Protein AF-A0A3N5PI16-F1 (afdb_monomer_lite)

Radius of gyration: 26.86 Å; chains: 1; bounding box: 56×32×71 Å

Sequence (154 aa):
MDTKKCFKCGEVKPISEFYVHKQMKDGHLGKCKECTKKYVHDYREQNLDKVRAYDRERATLPHRVEARKKYAQTPEGKEICNNAKRKWTKKNPLKKLASQMVDNAIRDGRLQRQPCERCGSTVRVHGHHDDYYKPLEVRWLCPKCHRELHKSLD

Secondary structure (DSSP, 8-state):
--EEE-TTT--EEEGGGEEE-TTSTTSEEEEEHHHHHHHHHHHHHHTHHHHHHHHHHHHH-HHHHHHHHHHHHSHHHHHHHHHHHHHHHHH-HHHHHHHHHHHHHHHTTSS-PPPPTTT---TT-EEE-S-TTSTT--EEE-HHHHHHHHHHH-

Structure (mmCIF, N/CA/C/O backbone):
data_AF-A0A3N5PI16-F1
#
_entry.id   AF-A0A3N5PI16-F1
#
loop_
_atom_site.group_PDB
_atom_site.id
_atom_site.type_symbol
_atom_site.label_atom_id
_atom_site.label_alt_id
_atom_site.label_comp_id
_atom_site.label_asym_id
_atom_site.label_entity_id
_atom_site.label_seq_id
_atom_site.pdbx_PDB_ins_code
_atom_site.Cartn_x
_atom_site.Cartn_y
_atom_site.Cartn_z
_atom_site.occupancy
_atom_site.B_iso_or_equiv
_atom_site.auth_seq_id
_atom_site.auth_comp_id
_atom_site.auth_asym_id
_atom_site.auth_atom_id
_atom_site.pdbx_PDB_model_num
ATOM 1 N N . MET A 1 1 ? -17.139 -6.137 42.993 1.00 65.38 1 MET A N 1
ATOM 2 C CA . MET A 1 1 ? -16.814 -6.011 41.556 1.00 65.38 1 MET A CA 1
ATOM 3 C C . MET A 1 1 ? -18.044 -5.469 40.865 1.00 65.38 1 MET A C 1
ATOM 5 O O . MET A 1 1 ? -19.090 -6.097 40.975 1.00 65.38 1 MET A O 1
ATOM 9 N N . ASP A 1 2 ? -17.936 -4.320 40.205 1.00 90.25 2 ASP A N 1
ATOM 10 C CA . ASP A 1 2 ? -19.085 -3.718 39.529 1.00 90.25 2 ASP A CA 1
ATOM 11 C C . ASP A 1 2 ? -19.472 -4.560 38.314 1.00 90.25 2 ASP A C 1
ATOM 13 O O . ASP A 1 2 ? -18.633 -4.912 37.478 1.00 90.25 2 ASP A O 1
ATOM 17 N N . THR A 1 3 ? -20.751 -4.920 38.238 1.00 95.81 3 THR A N 1
ATOM 18 C CA . THR A 1 3 ? -21.318 -5.701 37.139 1.00 95.81 3 THR A CA 1
ATOM 19 C C . THR A 1 3 ? -22.418 -4.909 36.454 1.00 95.81 3 THR A C 1
ATOM 21 O O . THR A 1 3 ? -23.049 -4.033 37.043 1.00 95.81 3 THR A O 1
ATOM 24 N N . LYS A 1 4 ? -22.634 -5.200 35.174 1.00 95.44 4 LYS A N 1
ATOM 25 C CA . LYS A 1 4 ? -23.614 -4.522 34.336 1.00 95.44 4 LYS A CA 1
ATOM 26 C C . LYS A 1 4 ? -24.309 -5.539 33.442 1.00 95.44 4 LYS A C 1
ATOM 28 O O . LYS A 1 4 ? -23.675 -6.444 32.898 1.00 95.44 4 LYS A O 1
ATOM 33 N N . LYS A 1 5 ? -25.624 -5.387 33.276 1.00 97.69 5 LYS A N 1
ATOM 34 C CA . LYS A 1 5 ? -26.411 -6.190 32.335 1.00 97.69 5 LYS A CA 1
ATOM 35 C C . LYS A 1 5 ? -26.258 -5.631 30.923 1.00 97.69 5 LYS A C 1
ATOM 37 O O . LYS A 1 5 ? -26.536 -4.458 30.681 1.00 97.69 5 LYS A O 1
ATOM 42 N N . CYS A 1 6 ? -25.839 -6.472 29.984 1.00 98.19 6 CYS A N 1
ATOM 43 C CA . CYS A 1 6 ? -25.813 -6.124 28.570 1.00 98.19 6 CYS A CA 1
ATOM 44 C C . CYS A 1 6 ? -27.243 -6.039 28.027 1.00 98.19 6 CYS A C 1
ATOM 46 O O . CYS A 1 6 ? -27.960 -7.036 28.039 1.00 98.19 6 CYS A O 1
ATOM 48 N N . PHE A 1 7 ? -27.651 -4.896 27.466 1.00 97.06 7 PHE A N 1
ATOM 49 C CA . PHE A 1 7 ? -29.005 -4.771 26.898 1.00 97.06 7 PHE A CA 1
ATOM 50 C C . PHE A 1 7 ? -29.217 -5.598 25.617 1.00 97.06 7 PHE A C 1
ATOM 52 O O . PHE A 1 7 ? -30.352 -5.775 25.191 1.00 97.06 7 PHE A O 1
ATOM 59 N N . LYS A 1 8 ? -28.140 -6.078 24.973 1.00 97.44 8 LYS A N 1
ATOM 60 C CA . LYS A 1 8 ? -28.218 -6.807 23.696 1.00 97.44 8 LYS A CA 1
ATOM 61 C C . LYS A 1 8 ? -28.309 -8.325 23.868 1.00 97.44 8 LYS A C 1
ATOM 63 O O . LYS A 1 8 ? -29.129 -8.931 23.192 1.00 97.44 8 LYS A O 1
ATOM 68 N N . CYS A 1 9 ? -27.485 -8.927 24.731 1.00 97.56 9 CYS A N 1
ATOM 69 C CA . CYS A 1 9 ? -27.530 -10.372 25.014 1.00 97.56 9 CYS A CA 1
ATOM 70 C C . CYS A 1 9 ? -28.216 -10.722 26.341 1.00 97.56 9 CYS A C 1
ATOM 72 O O . CYS A 1 9 ? -28.455 -11.890 26.606 1.00 97.56 9 CYS A O 1
ATOM 74 N N . GLY A 1 10 ? -28.515 -9.737 27.192 1.00 97.62 10 GLY A N 1
ATOM 75 C CA . GLY A 1 10 ? -29.168 -9.952 28.485 1.00 97.62 10 GLY A CA 1
ATOM 76 C C . GLY A 1 10 ? -28.250 -10.450 29.607 1.00 97.62 10 GLY A C 1
ATOM 77 O O . GLY A 1 10 ? -28.662 -10.425 30.762 1.00 97.62 10 GLY A O 1
ATOM 78 N N . GLU A 1 11 ? -27.014 -10.850 29.311 1.00 98.00 11 GLU A N 1
ATOM 79 C CA . GLU A 1 11 ? -26.068 -11.365 30.308 1.00 98.00 11 GLU A CA 1
ATOM 80 C C . GLU A 1 11 ? -25.565 -10.263 31.255 1.00 98.00 11 GLU A C 1
ATOM 82 O O . GLU A 1 11 ? -25.279 -9.138 30.829 1.00 98.00 11 GLU A O 1
ATOM 87 N N . VAL A 1 12 ? -25.405 -10.604 32.537 1.00 97.94 12 VAL A N 1
ATOM 88 C CA . VAL A 1 12 ? -24.730 -9.765 33.539 1.00 97.94 12 VAL A CA 1
ATOM 89 C C . VAL A 1 12 ? -23.240 -10.085 33.505 1.00 97.94 12 VAL A C 1
ATOM 91 O O . VAL A 1 12 ? -22.850 -11.235 33.687 1.00 97.94 12 VAL A O 1
ATOM 94 N N . LYS A 1 13 ? -22.401 -9.080 33.242 1.00 97.00 13 LYS A N 1
ATOM 95 C CA . LYS A 1 13 ? -20.941 -9.238 33.137 1.00 97.00 13 LYS A CA 1
ATOM 96 C C . LYS A 1 13 ? -20.213 -8.202 33.991 1.00 97.00 13 LYS A C 1
ATOM 98 O O . LYS A 1 13 ? -20.799 -7.157 34.282 1.00 97.00 13 LYS A O 1
ATOM 103 N N . PRO A 1 14 ? -18.945 -8.440 34.364 1.00 97.12 14 PRO A N 1
ATOM 104 C CA . PRO A 1 14 ? -18.101 -7.407 34.959 1.00 97.12 14 PRO A CA 1
ATOM 105 C C . PRO A 1 14 ? -18.061 -6.147 34.088 1.00 97.12 14 PRO A C 1
ATOM 107 O O . PRO A 1 14 ? -18.091 -6.241 32.860 1.00 97.12 14 PRO A O 1
ATOM 110 N N . ILE A 1 15 ? -17.958 -4.964 34.697 1.00 95.88 15 ILE A N 1
ATOM 111 C CA . ILE A 1 15 ? -17.940 -3.688 33.961 1.00 95.88 15 ILE A CA 1
ATOM 112 C C . ILE A 1 15 ? -16.774 -3.593 32.957 1.00 95.88 15 ILE A C 1
ATOM 114 O O . ILE A 1 15 ? -16.905 -2.972 31.904 1.00 95.88 15 ILE A O 1
ATOM 118 N N . SER A 1 16 ? -15.674 -4.310 33.213 1.00 96.00 16 SER A N 1
ATOM 119 C CA . SER A 1 16 ? -14.533 -4.459 32.300 1.00 96.00 16 SER A CA 1
ATOM 120 C C . SER A 1 16 ? -14.889 -5.127 30.968 1.00 96.00 16 SER A C 1
ATOM 122 O O . SER A 1 16 ? -14.164 -4.953 29.988 1.00 96.00 16 SER A O 1
ATOM 124 N N . GLU A 1 17 ? -16.005 -5.857 30.891 1.00 97.88 17 GLU A N 1
ATOM 125 C CA . GLU A 1 17 ? -16.521 -6.471 29.661 1.00 97.88 17 GLU A CA 1
ATOM 126 C C . GLU A 1 17 ? -17.318 -5.498 28.786 1.00 97.88 17 GLU A C 1
ATOM 128 O O . GLU A 1 17 ? -17.903 -5.886 27.772 1.00 97.88 17 GLU A O 1
ATOM 133 N N . PHE A 1 18 ? -17.316 -4.213 29.134 1.00 98.06 18 PHE A N 1
ATOM 134 C CA . PHE A 1 18 ? -17.949 -3.137 28.387 1.00 98.06 18 PHE A CA 1
ATOM 135 C C . PHE A 1 18 ? -16.881 -2.128 27.954 1.00 98.06 18 PHE A C 1
ATOM 137 O O . PHE A 1 18 ? -15.886 -1.907 28.642 1.00 98.06 18 PHE A O 1
ATOM 144 N N . TYR A 1 19 ? -17.032 -1.538 26.767 1.00 97.62 19 TYR A N 1
ATOM 145 C CA . TYR A 1 19 ? -16.109 -0.489 26.327 1.00 97.62 19 TYR A CA 1
ATOM 146 C C . TYR A 1 19 ? -16.364 0.802 27.105 1.00 97.62 19 TYR A C 1
ATOM 148 O O . TYR A 1 19 ? -17.519 1.181 27.316 1.00 97.62 19 TYR A O 1
ATOM 156 N N . VAL A 1 20 ? -15.283 1.495 27.468 1.00 97.31 20 VAL A N 1
ATOM 157 C CA . VAL A 1 20 ? -15.344 2.827 28.076 1.00 97.31 20 VAL A CA 1
ATOM 158 C C . VAL A 1 20 ? -15.987 3.802 27.091 1.00 97.31 20 VAL A C 1
ATOM 160 O O . VAL A 1 20 ? -15.591 3.885 25.927 1.00 97.31 20 VAL A O 1
ATOM 163 N N . HIS A 1 21 ? -16.978 4.552 27.561 1.00 96.38 21 HIS A N 1
ATOM 164 C CA . HIS A 1 21 ? -17.690 5.561 26.795 1.00 96.38 21 HIS A CA 1
ATOM 165 C C . HIS A 1 21 ? -18.055 6.743 27.696 1.00 96.38 21 HIS A C 1
ATOM 167 O O . HIS A 1 21 ? -19.032 6.698 28.441 1.00 96.38 21 HIS A O 1
ATOM 173 N N . LYS A 1 22 ? -17.272 7.824 27.599 1.00 96.12 22 LYS A N 1
ATOM 174 C CA . LYS A 1 22 ? -17.314 8.973 28.524 1.00 96.12 22 LYS A CA 1
ATOM 175 C C . LYS A 1 22 ? -18.668 9.687 28.607 1.00 96.12 22 LYS A C 1
ATOM 177 O O . LYS A 1 22 ? -18.927 10.362 29.589 1.00 96.12 22 LYS A O 1
ATOM 182 N N . GLN A 1 23 ? -19.513 9.557 27.586 1.00 95.94 23 GLN A N 1
ATOM 183 C CA . GLN A 1 23 ? -20.845 10.174 27.569 1.00 95.94 23 GLN A CA 1
ATOM 184 C C . GLN A 1 23 ? -21.905 9.357 28.331 1.00 95.94 23 GLN A C 1
ATOM 186 O O . GLN A 1 23 ? -23.020 9.832 28.515 1.00 95.94 23 GLN A O 1
ATOM 191 N N . MET A 1 24 ? -21.598 8.120 28.738 1.00 93.62 24 MET A N 1
ATOM 192 C CA . MET A 1 24 ? -22.529 7.286 29.504 1.00 93.62 24 MET A CA 1
ATOM 193 C C . MET A 1 24 ? -22.462 7.652 30.986 1.00 93.62 24 MET A C 1
ATOM 195 O O . MET A 1 24 ? -21.386 7.957 31.495 1.00 93.62 24 MET A O 1
ATOM 199 N N . LYS A 1 25 ? -23.595 7.553 31.693 1.00 92.06 25 LYS A N 1
ATOM 200 C CA . LYS A 1 25 ? -23.702 7.891 33.126 1.00 92.06 25 LYS A CA 1
ATOM 201 C C . LYS A 1 25 ? -22.690 7.140 34.002 1.00 92.06 25 LYS A C 1
ATOM 203 O O . LYS A 1 25 ? -22.180 7.705 34.958 1.00 92.06 25 LYS A O 1
ATOM 208 N N . ASP A 1 26 ? -22.398 5.887 33.668 1.00 91.38 26 ASP A N 1
ATOM 209 C CA . ASP A 1 26 ? -21.426 5.033 34.363 1.00 91.38 26 ASP A CA 1
ATOM 210 C C . ASP A 1 26 ? -20.102 4.871 33.594 1.00 91.38 26 ASP A C 1
ATOM 212 O O . ASP A 1 26 ? -19.302 3.977 33.871 1.00 91.38 26 ASP A O 1
ATOM 216 N N . GLY A 1 27 ? -19.874 5.713 32.582 1.00 95.56 27 GLY A N 1
ATOM 217 C CA . GLY A 1 27 ? -18.654 5.715 31.783 1.00 95.56 27 GLY A CA 1
ATOM 218 C C . GLY A 1 27 ? -18.464 4.494 30.880 1.00 95.56 27 GLY A C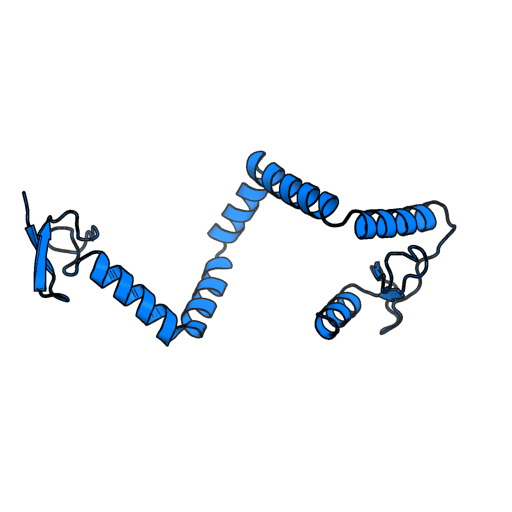 1
ATOM 219 O O . GLY A 1 27 ? -17.391 4.368 30.293 1.00 95.56 27 GLY A O 1
ATOM 220 N N . HIS A 1 28 ? -19.459 3.609 30.735 1.00 97.12 28 HIS A N 1
ATOM 221 C CA . HIS A 1 28 ? -19.348 2.376 29.948 1.00 97.12 28 HIS A CA 1
ATOM 222 C C . HIS A 1 28 ? -20.562 2.151 29.038 1.00 97.12 28 HIS A C 1
ATOM 224 O O . HIS A 1 28 ? -21.700 2.492 29.365 1.00 97.12 28 HIS A O 1
ATOM 230 N N . LEU A 1 29 ? -20.338 1.543 27.868 1.00 96.81 29 LEU A N 1
ATOM 231 C CA . LEU A 1 29 ? -21.422 1.191 26.947 1.00 96.81 29 LEU A CA 1
ATOM 232 C C . LEU A 1 29 ? -22.461 0.273 27.606 1.00 96.81 29 LEU A C 1
ATOM 234 O O . LEU A 1 29 ? -22.147 -0.567 28.439 1.00 96.81 29 LEU A O 1
ATOM 238 N N . GLY A 1 30 ? -23.715 0.379 27.160 1.00 96.06 30 GLY A N 1
ATOM 239 C CA . GLY A 1 30 ? -24.804 -0.504 27.595 1.00 96.06 30 GLY A CA 1
ATOM 240 C C . GLY A 1 30 ? -24.705 -1.950 27.085 1.00 96.06 30 GLY A C 1
ATOM 241 O O . GLY A 1 30 ? -25.341 -2.846 27.635 1.00 96.06 30 GLY A O 1
ATOM 242 N N . LYS A 1 31 ? -23.935 -2.186 26.017 1.00 97.38 31 LYS A N 1
ATOM 243 C CA . LYS A 1 31 ? -23.737 -3.505 25.401 1.00 97.38 31 LYS A CA 1
ATOM 244 C C . LYS A 1 31 ? -22.308 -3.988 25.628 1.00 97.38 31 LYS A C 1
ATOM 246 O O . LYS A 1 31 ? -21.375 -3.188 25.575 1.00 97.38 31 LYS A O 1
ATOM 251 N N . CYS A 1 32 ? -22.142 -5.289 25.852 1.00 98.25 32 CYS A N 1
ATOM 252 C CA . CYS A 1 32 ? -20.832 -5.881 26.107 1.00 98.25 32 CYS A CA 1
ATOM 253 C C . CYS A 1 32 ? -19.918 -5.800 24.870 1.00 98.25 32 CYS A C 1
ATOM 255 O O . CYS A 1 32 ? -20.367 -5.552 23.740 1.00 98.25 32 CYS A O 1
ATOM 257 N N . LYS A 1 33 ? -18.619 -6.020 25.085 1.00 98.25 33 LYS A N 1
ATOM 258 C CA . LYS A 1 33 ? -17.586 -6.019 24.043 1.00 98.25 33 LYS A CA 1
ATOM 259 C C . LYS A 1 33 ? -17.923 -6.987 22.915 1.00 98.25 33 LYS A C 1
ATOM 261 O O . LYS A 1 33 ? -17.884 -6.581 21.759 1.00 98.25 33 LYS A O 1
ATOM 266 N N . GLU A 1 34 ? -18.348 -8.204 23.239 1.00 98.25 34 GLU A N 1
ATOM 267 C CA . GLU A 1 34 ? -18.722 -9.222 22.246 1.00 98.25 34 GLU A CA 1
ATOM 268 C C . GLU A 1 34 ? -19.902 -8.779 21.370 1.00 98.25 34 GLU A C 1
ATOM 270 O O . GLU A 1 34 ? -19.802 -8.773 20.143 1.00 98.25 34 GLU A O 1
ATOM 275 N N . CYS A 1 35 ? -20.982 -8.272 21.975 1.00 98.38 35 CYS A N 1
ATOM 276 C CA . CYS A 1 35 ? -22.112 -7.713 21.224 1.00 98.38 35 CYS A CA 1
ATOM 277 C C . CYS A 1 35 ? -21.707 -6.506 20.364 1.00 98.38 35 CYS A C 1
ATOM 279 O O . CYS A 1 35 ? -22.273 -6.278 19.296 1.00 98.38 35 CYS A O 1
ATOM 281 N N . THR A 1 36 ? -20.737 -5.710 20.820 1.00 98.00 36 THR A N 1
ATOM 282 C CA . THR A 1 36 ? -20.209 -4.578 20.051 1.00 98.00 36 THR A CA 1
ATOM 283 C C . THR A 1 36 ? -19.386 -5.048 18.857 1.00 98.00 36 THR A C 1
ATOM 285 O O . THR A 1 36 ? -19.618 -4.560 17.754 1.00 98.00 36 THR A O 1
ATOM 288 N N . LYS A 1 37 ? -18.473 -6.007 19.050 1.00 97.94 37 LYS A N 1
ATOM 289 C CA . LYS A 1 37 ? -17.660 -6.595 17.977 1.00 97.94 37 LYS A CA 1
ATOM 290 C C . LYS A 1 37 ? -18.545 -7.234 16.914 1.00 97.94 37 LYS A C 1
ATOM 292 O O . LYS A 1 37 ? -18.388 -6.906 15.742 1.00 97.94 37 LYS A O 1
ATOM 297 N N . LYS A 1 38 ? -19.517 -8.056 17.329 1.00 98.00 38 LYS A N 1
ATOM 298 C CA . LYS A 1 38 ? -20.484 -8.674 16.416 1.00 98.00 38 LYS A CA 1
ATOM 299 C C . LYS A 1 38 ? -21.248 -7.623 15.616 1.00 98.00 38 LYS A C 1
ATOM 301 O O . LYS A 1 38 ? -21.293 -7.697 14.399 1.00 98.00 38 LYS A O 1
ATOM 306 N N . TYR A 1 39 ? -21.770 -6.595 16.282 1.00 97.31 39 TYR A N 1
ATOM 307 C CA . TYR A 1 39 ? -22.467 -5.507 15.599 1.00 97.31 39 TYR A CA 1
ATOM 308 C C . TYR A 1 39 ? -21.589 -4.799 14.552 1.00 97.31 39 TYR A C 1
ATOM 310 O O . TYR A 1 39 ? -22.045 -4.546 13.443 1.00 97.31 39 TYR A O 1
ATOM 318 N N . VAL A 1 40 ? -20.337 -4.469 14.892 1.00 96.19 40 VAL A N 1
ATOM 319 C CA . VAL A 1 40 ? -19.415 -3.795 13.960 1.00 96.19 40 VAL A CA 1
ATOM 320 C C . VAL A 1 40 ? -19.061 -4.700 12.778 1.00 96.19 40 VAL A C 1
ATOM 322 O O . VAL A 1 40 ? -18.969 -4.213 11.652 1.00 96.19 40 VAL A O 1
ATOM 325 N N . HIS A 1 41 ? -18.885 -5.999 13.025 1.00 97.12 41 HIS A N 1
ATOM 326 C CA . HIS A 1 41 ? -18.655 -7.001 11.989 1.00 97.12 41 HIS A CA 1
ATOM 327 C C . HIS A 1 41 ? -19.839 -7.086 11.021 1.00 97.12 41 HIS A C 1
ATOM 329 O O . HIS A 1 41 ? -19.668 -6.813 9.835 1.00 97.12 41 HIS A O 1
ATOM 335 N N . ASP A 1 42 ? -21.037 -7.353 11.544 1.00 97.69 42 ASP A N 1
ATOM 336 C CA . ASP A 1 42 ? -22.260 -7.496 10.752 1.00 97.69 42 ASP A CA 1
ATOM 337 C C . ASP A 1 42 ? -22.549 -6.205 9.959 1.00 97.69 42 ASP A C 1
ATOM 339 O O . ASP A 1 42 ? -22.868 -6.250 8.772 1.00 97.69 42 ASP A O 1
ATOM 343 N N . TYR A 1 43 ? -22.352 -5.030 10.574 1.00 97.25 43 TYR A N 1
ATOM 344 C CA . TYR A 1 43 ? -22.483 -3.745 9.882 1.00 97.25 43 TYR A CA 1
ATOM 345 C C . TYR A 1 43 ? -21.508 -3.628 8.708 1.00 97.25 43 TYR A C 1
ATOM 347 O O . TYR A 1 43 ? -21.893 -3.162 7.636 1.00 97.25 43 TYR A O 1
ATOM 355 N N . ARG A 1 44 ? -20.248 -4.039 8.891 1.00 96.62 44 ARG A N 1
ATOM 356 C CA . ARG A 1 44 ? -19.233 -3.979 7.835 1.00 96.62 44 ARG A CA 1
ATOM 357 C C . ARG A 1 44 ? -19.542 -4.934 6.690 1.00 96.62 44 ARG A C 1
ATOM 359 O O . ARG A 1 44 ? -19.330 -4.543 5.548 1.00 96.62 44 ARG A O 1
ATOM 366 N N . GLU A 1 45 ? -20.032 -6.135 6.979 1.00 96.94 45 GLU A N 1
ATOM 367 C CA . GLU A 1 45 ? -20.454 -7.088 5.948 1.00 96.94 45 GLU A CA 1
ATOM 368 C C . GLU A 1 45 ? -21.632 -6.545 5.140 1.00 96.94 45 GLU A C 1
ATOM 370 O O . GLU A 1 45 ? -21.575 -6.504 3.914 1.00 96.94 45 GLU A O 1
ATOM 375 N N . GLN A 1 46 ? -22.656 -6.032 5.823 1.00 97.94 46 GLN A N 1
ATOM 376 C CA . GLN A 1 46 ? -23.863 -5.496 5.186 1.00 97.94 46 GLN A CA 1
ATOM 377 C C . GLN A 1 46 ? -23.625 -4.175 4.43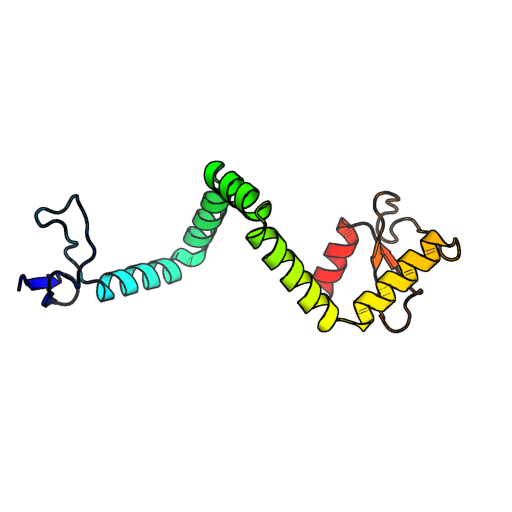9 1.00 97.94 46 GLN A C 1
ATOM 379 O O . GLN A 1 46 ? -24.420 -3.796 3.587 1.00 97.94 46 GLN A O 1
ATOM 384 N N . ASN A 1 47 ? -22.548 -3.449 4.756 1.00 97.69 47 ASN A N 1
ATOM 385 C CA . ASN A 1 47 ? -22.260 -2.119 4.210 1.00 97.69 47 ASN A CA 1
ATOM 386 C C . ASN A 1 47 ? -20.845 -2.037 3.623 1.00 97.69 47 ASN A C 1
ATOM 388 O O . ASN A 1 47 ? -20.179 -1.003 3.743 1.00 97.69 47 ASN A O 1
ATOM 392 N N . LEU A 1 48 ? -20.363 -3.123 3.016 1.00 96.19 48 LEU A N 1
ATOM 393 C CA . LEU A 1 48 ? -18.960 -3.263 2.628 1.00 96.19 48 LEU A CA 1
ATOM 394 C C . LEU A 1 48 ? -18.470 -2.116 1.736 1.00 96.19 48 LEU A C 1
ATOM 396 O O . LEU A 1 48 ? -17.415 -1.538 2.007 1.00 96.19 48 LEU A O 1
ATOM 400 N N . ASP A 1 49 ? -19.244 -1.742 0.719 1.00 97.50 49 ASP A N 1
ATOM 401 C CA . ASP A 1 49 ? -18.865 -0.676 -0.212 1.00 97.50 49 ASP A CA 1
ATOM 402 C C . ASP A 1 49 ? -18.827 0.692 0.460 1.00 97.50 49 ASP A C 1
ATOM 404 O O . ASP A 1 49 ? -17.873 1.449 0.271 1.00 97.50 49 ASP A O 1
ATOM 408 N N . LYS A 1 50 ? -19.805 0.978 1.324 1.00 97.44 50 LYS A N 1
ATOM 409 C CA . LYS A 1 50 ? -19.849 2.209 2.119 1.00 97.44 50 LYS A CA 1
ATOM 410 C C . LYS A 1 50 ? -18.656 2.299 3.067 1.00 97.44 50 LYS A C 1
ATOM 412 O O . LYS A 1 50 ? -18.010 3.340 3.145 1.00 97.44 50 LYS A O 1
ATOM 417 N N . VAL A 1 51 ? -18.326 1.209 3.762 1.00 97.00 51 VAL A N 1
ATOM 418 C CA . VAL A 1 51 ? -17.170 1.169 4.670 1.00 97.00 51 VAL A CA 1
ATOM 419 C C . VAL A 1 51 ? -15.866 1.321 3.891 1.00 97.00 51 VAL A C 1
ATOM 421 O O . VAL A 1 51 ? -15.000 2.085 4.304 1.00 97.00 51 VAL A O 1
ATOM 424 N N . ARG A 1 52 ? -15.730 0.666 2.734 1.00 96.81 52 ARG A N 1
ATOM 425 C CA . ARG A 1 52 ? -14.558 0.816 1.860 1.00 96.81 52 ARG A CA 1
ATOM 426 C C . ARG A 1 52 ? -14.429 2.226 1.293 1.00 96.81 52 ARG A C 1
ATOM 428 O O . ARG A 1 52 ? -13.310 2.716 1.165 1.00 96.81 52 ARG A O 1
ATOM 435 N N . ALA A 1 53 ? -15.530 2.873 0.914 1.00 97.75 53 ALA A N 1
ATOM 436 C CA . ALA A 1 53 ? -15.529 4.267 0.475 1.00 97.75 53 ALA A CA 1
ATOM 437 C C . ALA A 1 53 ? -15.051 5.187 1.606 1.00 97.75 53 ALA A C 1
ATOM 439 O O . ALA A 1 53 ? -14.059 5.893 1.437 1.00 97.75 53 ALA A O 1
ATOM 440 N N . TYR A 1 54 ? -15.650 5.054 2.790 1.00 96.56 54 TYR A N 1
ATOM 441 C CA . TYR A 1 54 ? -15.241 5.797 3.977 1.00 96.56 54 TYR A CA 1
ATOM 442 C C . TYR A 1 54 ? -13.768 5.564 4.347 1.00 96.56 54 TYR A C 1
ATOM 444 O O . TYR A 1 54 ? -13.040 6.513 4.619 1.00 96.56 54 TYR A O 1
ATOM 452 N N . ASP A 1 55 ? -13.283 4.319 4.331 1.00 96.56 55 ASP A N 1
ATOM 453 C CA . ASP A 1 55 ? -11.883 4.015 4.642 1.00 96.56 55 ASP A CA 1
ATOM 454 C C . ASP A 1 55 ? -10.918 4.615 3.609 1.00 96.56 55 ASP A C 1
ATOM 456 O O . ASP A 1 55 ? -9.837 5.079 3.988 1.00 96.56 55 ASP A O 1
ATOM 460 N N . ARG A 1 56 ? -11.305 4.652 2.324 1.00 97.19 56 ARG A N 1
ATOM 461 C CA . ARG A 1 56 ? -10.536 5.328 1.266 1.00 97.19 56 ARG A CA 1
ATOM 462 C C . ARG A 1 56 ? -10.448 6.830 1.524 1.00 97.19 56 ARG A C 1
ATOM 464 O O . ARG A 1 56 ? -9.341 7.356 1.552 1.00 97.19 56 ARG A O 1
ATOM 471 N N . GLU A 1 57 ? -11.572 7.492 1.782 1.00 97.81 57 GLU A N 1
ATOM 472 C CA . GLU A 1 57 ? -11.621 8.929 2.097 1.00 97.81 57 GLU A CA 1
ATOM 473 C C . GLU A 1 57 ? -10.859 9.257 3.386 1.00 97.81 57 GLU A C 1
ATOM 475 O O . GLU A 1 57 ? -10.059 10.192 3.460 1.00 97.81 57 GLU A O 1
ATOM 480 N N . ARG A 1 58 ? -11.022 8.429 4.420 1.00 97.19 58 ARG A N 1
ATOM 481 C CA . ARG A 1 58 ? -10.287 8.587 5.673 1.00 97.19 58 ARG A CA 1
ATOM 482 C C . ARG A 1 58 ? -8.784 8.454 5.449 1.00 97.19 58 ARG A C 1
ATOM 484 O O . ARG A 1 58 ? -8.005 9.160 6.084 1.00 97.19 58 ARG A O 1
ATOM 491 N N . ALA A 1 59 ? -8.351 7.562 4.560 1.00 97.25 59 ALA A N 1
ATOM 492 C CA . ALA A 1 59 ? -6.939 7.389 4.236 1.00 97.25 59 ALA A CA 1
ATOM 493 C C . ALA A 1 59 ? -6.330 8.593 3.495 1.00 97.25 59 ALA A C 1
ATOM 495 O O . ALA A 1 59 ? -5.108 8.747 3.555 1.00 97.25 59 ALA A O 1
ATOM 496 N N . THR A 1 60 ? -7.144 9.434 2.845 1.00 97.50 60 THR A N 1
ATOM 497 C CA . THR A 1 60 ? -6.693 10.653 2.153 1.00 97.50 60 THR A CA 1
ATOM 498 C C . THR A 1 60 ? -6.651 11.891 3.048 1.00 97.50 60 THR A C 1
ATOM 500 O O . THR A 1 60 ? -6.156 12.926 2.610 1.00 97.50 60 THR A O 1
ATOM 503 N N . LEU A 1 61 ? -7.126 11.814 4.299 1.00 98.06 61 LEU A N 1
ATOM 504 C CA . LEU A 1 61 ? -7.099 12.955 5.221 1.00 98.06 61 LEU A CA 1
ATOM 505 C C . LEU A 1 61 ? -5.664 13.496 5.404 1.00 98.06 61 LEU A C 1
ATOM 507 O O . LEU A 1 61 ? -4.765 12.699 5.705 1.00 98.06 61 LEU A O 1
ATOM 511 N N . PRO A 1 62 ? -5.435 14.826 5.316 1.00 98.31 62 PRO A N 1
ATOM 512 C CA . PRO A 1 62 ? -4.089 15.407 5.294 1.00 98.31 62 PRO A CA 1
ATOM 513 C C . PRO A 1 62 ? -3.193 14.960 6.450 1.00 98.31 62 PRO A C 1
ATOM 515 O O . PRO A 1 62 ? -2.067 14.525 6.225 1.00 98.31 62 PRO A O 1
ATOM 518 N N . HIS A 1 63 ? -3.708 14.954 7.684 1.00 97.88 63 HIS A N 1
ATOM 519 C CA . HIS A 1 63 ? -2.935 14.532 8.858 1.00 97.88 63 HIS A CA 1
ATOM 520 C C . HIS A 1 63 ? -2.483 13.061 8.789 1.00 97.88 63 HIS A C 1
ATOM 522 O O . HIS A 1 63 ? -1.429 12.716 9.316 1.00 97.88 63 HIS A O 1
ATOM 528 N N . ARG A 1 64 ? -3.245 12.180 8.123 1.00 97.75 64 ARG A N 1
ATOM 529 C CA . ARG A 1 64 ? -2.889 10.759 7.955 1.00 97.75 64 ARG A CA 1
ATOM 530 C C . ARG A 1 64 ? -1.889 10.544 6.836 1.00 97.75 64 ARG A C 1
ATOM 532 O O . ARG A 1 64 ? -0.999 9.706 6.975 1.00 97.75 64 ARG A O 1
ATOM 539 N N . VAL A 1 65 ? -2.037 11.287 5.743 1.00 97.94 65 VAL A N 1
ATOM 540 C CA . VAL A 1 65 ? -1.059 11.303 4.652 1.00 97.94 65 VAL A CA 1
ATOM 541 C C . VAL A 1 65 ? 0.283 11.806 5.181 1.00 97.94 65 VAL A C 1
ATOM 543 O O . VAL A 1 65 ? 1.301 11.144 4.985 1.00 97.94 65 VAL A O 1
ATOM 546 N N . GLU A 1 66 ? 0.269 12.903 5.936 1.00 98.12 66 GLU A N 1
ATOM 547 C CA . GLU A 1 66 ? 1.454 13.481 6.567 1.00 98.12 66 GLU A CA 1
ATOM 548 C C . GLU A 1 66 ? 2.081 12.517 7.583 1.00 98.12 66 GLU A C 1
ATOM 550 O O . GLU A 1 66 ? 3.282 12.264 7.526 1.00 98.12 66 GLU A O 1
ATOM 555 N N . ALA A 1 67 ? 1.284 11.894 8.460 1.00 98.00 67 ALA A N 1
ATOM 556 C CA . ALA A 1 67 ? 1.786 10.894 9.405 1.00 98.00 67 ALA A CA 1
ATOM 557 C C . ALA A 1 67 ? 2.453 9.703 8.694 1.00 98.00 67 ALA A C 1
ATOM 559 O O . ALA A 1 67 ? 3.537 9.273 9.090 1.00 98.00 67 ALA A O 1
ATOM 560 N N . ARG A 1 68 ? 1.855 9.201 7.604 1.00 97.31 68 ARG A N 1
ATOM 561 C CA . ARG A 1 68 ? 2.446 8.128 6.789 1.00 97.31 68 ARG A CA 1
ATOM 562 C C . ARG A 1 68 ? 3.747 8.577 6.125 1.00 97.31 68 ARG A C 1
ATOM 564 O O . ARG A 1 68 ? 4.707 7.813 6.110 1.00 97.31 68 ARG A O 1
ATOM 571 N N . LYS A 1 69 ? 3.783 9.801 5.590 1.00 97.81 69 LYS A N 1
ATOM 572 C CA . LYS A 1 69 ? 4.972 10.386 4.959 1.00 97.81 69 LYS A CA 1
ATOM 573 C C . LYS A 1 69 ? 6.111 10.549 5.967 1.00 97.81 69 LYS A C 1
ATOM 575 O O . LYS A 1 69 ? 7.239 10.194 5.642 1.00 97.81 69 LYS A O 1
ATOM 580 N N . LYS A 1 70 ? 5.814 11.026 7.180 1.00 98.19 70 LYS A N 1
ATOM 581 C CA . LYS A 1 70 ? 6.777 11.131 8.286 1.00 98.19 70 LYS A CA 1
ATOM 582 C C . LYS A 1 70 ? 7.313 9.760 8.683 1.00 98.19 70 LYS A C 1
ATOM 584 O O . LYS A 1 70 ? 8.522 9.571 8.690 1.00 98.19 70 LYS A O 1
ATOM 589 N N . TYR A 1 71 ? 6.429 8.787 8.914 1.00 97.56 71 TYR A N 1
ATOM 590 C CA . TYR A 1 71 ? 6.829 7.417 9.244 1.00 97.56 71 TYR A CA 1
ATOM 591 C C . TYR A 1 71 ? 7.724 6.787 8.164 1.00 97.56 71 TYR A C 1
ATOM 593 O O . TYR A 1 71 ? 8.753 6.202 8.473 1.00 97.56 71 TYR A O 1
ATOM 601 N N . ALA A 1 72 ? 7.394 6.966 6.882 1.00 97.25 72 ALA A N 1
ATOM 602 C CA . ALA A 1 72 ? 8.197 6.439 5.778 1.00 97.25 72 ALA A CA 1
ATOM 603 C C . ALA A 1 72 ? 9.630 7.012 5.718 1.00 97.25 72 ALA A C 1
ATOM 605 O O . ALA A 1 72 ? 10.500 6.417 5.085 1.00 97.25 72 ALA A O 1
ATOM 606 N N . GLN A 1 73 ? 9.884 8.162 6.351 1.00 97.25 73 GLN A N 1
ATOM 607 C CA . GLN A 1 73 ? 11.208 8.782 6.409 1.00 97.25 73 GLN A CA 1
ATOM 608 C C . GLN A 1 73 ? 12.044 8.321 7.610 1.00 97.25 73 GLN A C 1
ATOM 610 O O . GLN A 1 73 ? 13.263 8.536 7.592 1.00 97.25 73 GLN A O 1
ATOM 615 N N . THR A 1 74 ? 11.431 7.685 8.617 1.00 98.31 74 THR A N 1
ATOM 616 C CA . THR A 1 74 ? 12.156 7.191 9.795 1.00 98.31 74 THR A CA 1
ATOM 617 C C . THR A 1 74 ? 13.071 6.020 9.423 1.00 98.31 74 THR A C 1
ATOM 619 O O . THR A 1 74 ? 12.841 5.356 8.402 1.00 98.31 74 THR A O 1
ATOM 622 N N . PRO A 1 75 ? 14.121 5.746 10.219 1.00 98.50 75 PRO A N 1
ATOM 623 C CA . PRO A 1 75 ? 14.972 4.577 10.014 1.00 98.50 75 PRO A CA 1
ATOM 624 C C . PRO A 1 75 ? 14.171 3.270 9.946 1.00 98.50 75 PRO A C 1
ATOM 626 O O . PRO A 1 75 ? 14.396 2.457 9.052 1.00 98.50 75 PRO A O 1
ATOM 629 N N . GLU A 1 76 ? 13.173 3.105 10.816 1.00 98.06 76 GLU A N 1
ATOM 630 C CA . GLU A 1 76 ? 12.326 1.911 10.880 1.00 98.06 76 GLU A CA 1
ATOM 631 C C . GLU A 1 76 ? 11.451 1.781 9.630 1.00 98.06 76 GLU A C 1
ATOM 633 O O . GLU A 1 76 ? 11.387 0.711 9.022 1.00 98.06 76 GLU A O 1
ATOM 638 N N . GLY A 1 77 ? 10.806 2.872 9.200 1.00 97.81 77 GLY A N 1
ATOM 639 C CA . GLY A 1 77 ? 9.977 2.870 7.994 1.00 97.81 77 GLY A CA 1
ATOM 640 C C . GLY A 1 77 ? 10.790 2.555 6.737 1.00 97.81 77 GLY A C 1
ATOM 641 O O . GLY A 1 77 ? 10.366 1.745 5.902 1.00 97.81 77 GLY A O 1
ATOM 642 N N . LYS A 1 78 ? 11.995 3.130 6.626 1.00 97.88 78 LYS A N 1
ATOM 643 C CA . LYS A 1 78 ? 12.947 2.820 5.549 1.00 97.88 78 LYS A CA 1
ATOM 644 C C . LYS A 1 78 ? 13.380 1.359 5.590 1.00 97.88 78 LYS A C 1
ATOM 646 O O . LYS A 1 78 ? 13.405 0.710 4.544 1.00 97.88 78 LYS A O 1
ATOM 651 N N . GLU A 1 79 ? 13.668 0.823 6.773 1.00 98.12 79 GLU A N 1
ATOM 652 C CA . GLU A 1 79 ? 14.122 -0.557 6.914 1.00 98.12 79 GLU A CA 1
ATOM 653 C C . GLU A 1 79 ? 13.032 -1.571 6.558 1.00 98.12 79 GLU A C 1
ATOM 655 O O . GLU A 1 79 ? 13.306 -2.551 5.863 1.00 98.12 79 GLU A O 1
ATOM 660 N N . ILE A 1 80 ? 11.771 -1.303 6.905 1.00 97.38 80 ILE A N 1
ATOM 661 C CA . ILE A 1 80 ? 10.637 -2.124 6.455 1.00 97.38 80 ILE A CA 1
ATOM 662 C C . ILE A 1 80 ? 10.542 -2.134 4.924 1.00 97.38 80 ILE A C 1
ATOM 664 O O . ILE A 1 80 ? 10.409 -3.203 4.316 1.00 97.38 80 ILE A O 1
ATOM 668 N N . CYS A 1 81 ? 10.651 -0.966 4.283 1.00 96.38 81 CYS A N 1
ATOM 669 C CA . CYS A 1 81 ? 10.631 -0.863 2.821 1.00 96.38 81 CYS A CA 1
ATOM 670 C C . CYS A 1 81 ? 11.797 -1.637 2.184 1.00 96.38 81 CYS A C 1
ATOM 672 O O . CYS A 1 81 ? 11.604 -2.395 1.227 1.00 96.38 81 CYS A O 1
ATOM 674 N N . ASN A 1 82 ? 13.001 -1.496 2.740 1.00 96.88 82 ASN A N 1
ATOM 675 C CA . ASN A 1 82 ? 14.189 -2.210 2.284 1.00 96.88 82 ASN A CA 1
ATOM 676 C C . ASN A 1 82 ? 14.034 -3.723 2.450 1.00 96.88 82 ASN A C 1
ATOM 678 O O . ASN A 1 82 ? 14.357 -4.478 1.532 1.00 96.88 82 ASN A O 1
ATOM 682 N N . ASN A 1 83 ? 13.483 -4.179 3.573 1.00 97.75 83 ASN A N 1
ATOM 683 C CA . ASN A 1 83 ? 13.245 -5.592 3.821 1.00 97.75 83 ASN A CA 1
ATOM 684 C C . ASN A 1 83 ? 12.258 -6.193 2.814 1.00 97.75 83 ASN A C 1
ATOM 686 O O . ASN A 1 83 ? 12.512 -7.266 2.262 1.00 97.75 83 ASN A O 1
ATOM 690 N N . ALA A 1 84 ? 11.177 -5.476 2.498 1.00 96.94 84 ALA A N 1
ATOM 691 C CA . ALA A 1 84 ? 10.247 -5.883 1.448 1.00 96.94 84 ALA A CA 1
ATOM 692 C C . ALA A 1 84 ? 10.952 -6.007 0.083 1.00 96.94 84 ALA A C 1
ATOM 694 O O . ALA A 1 84 ? 10.783 -7.013 -0.612 1.00 96.94 84 ALA A O 1
ATOM 695 N N . LYS A 1 85 ? 11.816 -5.042 -0.269 1.00 96.56 85 LYS A N 1
ATOM 696 C CA . LYS A 1 85 ? 12.622 -5.069 -1.504 1.00 96.56 85 LYS A CA 1
ATOM 697 C C . LYS A 1 85 ? 13.604 -6.246 -1.541 1.00 96.56 85 LYS A C 1
ATOM 699 O O . LYS A 1 85 ? 13.713 -6.916 -2.572 1.00 96.56 85 LYS A O 1
ATOM 704 N N . ARG A 1 86 ? 14.289 -6.538 -0.429 1.00 97.31 86 ARG A N 1
ATOM 705 C CA . ARG A 1 86 ? 15.187 -7.702 -0.299 1.00 97.31 86 ARG A CA 1
ATOM 706 C C . ARG A 1 86 ? 14.414 -9.011 -0.444 1.00 97.31 86 ARG A C 1
ATOM 708 O O . ARG A 1 86 ? 14.820 -9.869 -1.224 1.00 97.31 86 ARG A O 1
ATOM 715 N N . LYS A 1 87 ? 13.261 -9.141 0.222 1.00 97.88 87 LYS A N 1
ATOM 716 C CA . LYS A 1 87 ? 12.395 -10.328 0.129 1.00 97.88 87 LYS A CA 1
ATOM 717 C C . LYS A 1 87 ? 11.891 -10.556 -1.295 1.00 97.88 87 LYS A C 1
ATOM 719 O O . LYS A 1 87 ? 11.951 -11.68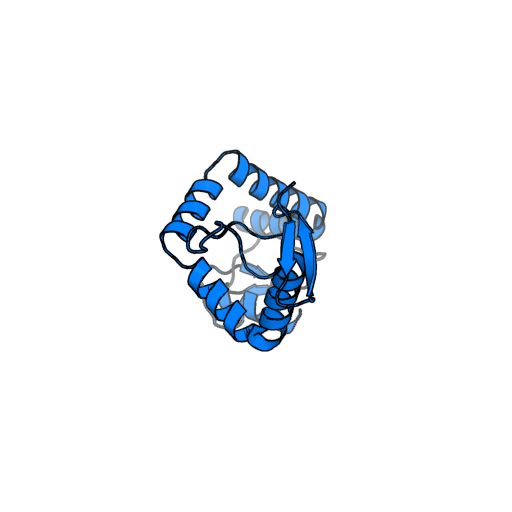2 -1.784 1.00 97.88 87 LYS A O 1
ATOM 724 N N . TRP A 1 88 ? 11.441 -9.501 -1.978 1.00 97.38 88 TRP A N 1
ATOM 725 C CA . TRP A 1 88 ? 11.025 -9.592 -3.379 1.00 97.38 88 TRP A CA 1
ATOM 726 C C . TRP A 1 88 ? 12.180 -10.032 -4.280 1.00 97.38 88 TRP A C 1
ATOM 728 O O . TRP A 1 88 ? 11.998 -10.934 -5.091 1.00 97.38 88 TRP A O 1
ATOM 738 N N . THR A 1 89 ? 13.369 -9.458 -4.086 1.00 96.81 89 THR A N 1
ATOM 739 C CA . THR A 1 89 ? 14.571 -9.808 -4.858 1.00 96.81 89 THR A CA 1
ATOM 740 C C . THR A 1 89 ? 14.954 -11.274 -4.664 1.00 96.81 89 THR A C 1
ATOM 742 O O . THR A 1 89 ? 15.160 -11.982 -5.644 1.00 96.81 89 THR A O 1
ATOM 745 N N . LYS A 1 90 ? 14.961 -11.761 -3.415 1.00 97.00 90 LYS A N 1
ATOM 746 C CA . LYS A 1 90 ? 15.237 -13.170 -3.094 1.00 97.00 90 LYS A CA 1
ATOM 747 C C . LYS A 1 90 ? 14.205 -14.123 -3.706 1.00 97.00 90 LYS A C 1
ATOM 749 O O . LYS A 1 90 ? 14.569 -15.208 -4.138 1.00 97.00 90 LYS A O 1
ATOM 754 N N . LYS A 1 91 ? 12.926 -13.728 -3.747 1.00 97.81 91 LYS A N 1
ATOM 755 C CA . LYS A 1 91 ? 11.846 -14.531 -4.347 1.00 97.81 91 LYS A CA 1
ATOM 756 C C . LYS A 1 91 ? 11.859 -14.496 -5.883 1.00 97.81 91 LYS A C 1
ATOM 758 O O . LYS A 1 91 ? 11.347 -15.416 -6.505 1.00 97.81 91 LYS A O 1
ATOM 763 N N . ASN A 1 92 ? 12.419 -13.451 -6.492 1.00 97.19 92 ASN A N 1
ATOM 764 C CA . ASN A 1 92 ? 12.375 -13.227 -7.940 1.00 97.19 92 ASN A CA 1
ATOM 765 C C . ASN A 1 92 ? 13.781 -12.990 -8.532 1.00 97.19 92 ASN A C 1
ATOM 767 O O . ASN A 1 92 ? 14.003 -11.951 -9.165 1.00 97.19 92 ASN A O 1
ATOM 771 N N . PRO A 1 93 ? 14.734 -13.926 -8.352 1.00 96.88 93 PRO A N 1
ATOM 772 C CA . PRO A 1 93 ? 16.113 -13.735 -8.800 1.00 96.88 93 PRO A CA 1
ATOM 773 C C . PRO A 1 93 ? 16.203 -13.586 -10.323 1.00 96.88 93 PRO A C 1
ATOM 775 O O . PRO A 1 93 ? 16.863 -12.668 -10.800 1.00 96.88 93 PRO A O 1
ATOM 778 N N . LEU A 1 94 ? 15.464 -14.408 -11.079 1.00 97.25 94 LEU A N 1
ATOM 779 C CA . LEU A 1 94 ? 15.451 -14.359 -12.543 1.00 97.25 94 LEU A CA 1
ATOM 780 C C . LEU A 1 94 ? 14.928 -13.012 -13.064 1.00 97.25 94 LEU A C 1
ATOM 782 O O . LEU A 1 94 ? 15.580 -12.372 -13.881 1.00 97.25 94 LEU A O 1
ATOM 786 N N . LYS A 1 95 ? 13.801 -12.521 -12.528 1.00 96.56 95 LYS A N 1
ATOM 787 C CA . LYS A 1 95 ? 13.240 -11.215 -12.922 1.00 96.56 95 LYS A CA 1
ATOM 788 C C . LYS A 1 95 ? 14.206 -10.070 -12.627 1.00 96.56 95 LYS A C 1
ATOM 790 O O . LYS A 1 95 ? 14.321 -9.129 -13.415 1.00 9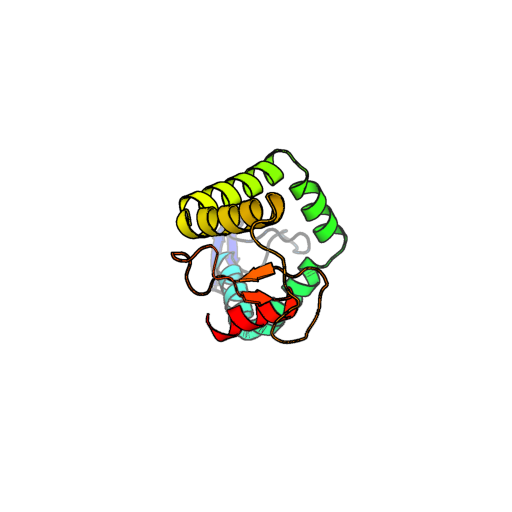6.56 95 LYS A O 1
ATOM 795 N N . LYS A 1 96 ? 14.896 -10.146 -11.481 1.00 96.88 96 LYS A N 1
ATOM 796 C CA . LYS A 1 96 ? 15.892 -9.149 -11.091 1.00 96.88 96 LYS A CA 1
ATOM 797 C C . LYS A 1 96 ? 17.090 -9.165 -12.037 1.00 96.88 96 LYS A C 1
ATOM 799 O O . LYS A 1 96 ? 17.497 -8.090 -12.476 1.00 96.88 96 LYS A O 1
ATOM 804 N N . LEU A 1 97 ? 17.612 -10.350 -12.343 1.00 97.19 97 LEU A N 1
ATOM 805 C CA . LEU A 1 97 ? 18.734 -10.536 -13.256 1.00 97.19 97 LEU A CA 1
ATOM 806 C C . LEU A 1 97 ? 18.386 -10.038 -14.661 1.00 97.19 97 LEU A C 1
ATOM 808 O O . LEU A 1 97 ? 19.127 -9.231 -15.210 1.00 97.19 97 LEU A O 1
ATOM 812 N N . ALA A 1 98 ? 17.231 -10.431 -15.200 1.00 97.50 98 ALA A N 1
ATOM 813 C CA . ALA A 1 98 ? 16.798 -10.015 -16.529 1.00 97.50 98 ALA A CA 1
ATOM 814 C C . ALA A 1 98 ? 16.713 -8.485 -16.649 1.00 97.50 98 ALA A C 1
ATOM 816 O O . ALA A 1 98 ? 17.332 -7.888 -17.527 1.00 97.50 98 ALA A O 1
ATOM 817 N N . SER A 1 99 ? 16.087 -7.832 -15.663 1.00 96.00 99 SER A N 1
ATOM 818 C CA . SER A 1 99 ? 16.037 -6.364 -15.614 1.00 96.00 99 SER A CA 1
ATOM 819 C C . SER A 1 99 ? 17.433 -5.731 -15.529 1.00 96.00 99 SER A C 1
ATOM 821 O O . SER A 1 99 ? 17.698 -4.738 -16.199 1.00 96.00 99 SER A O 1
ATOM 823 N N . GLN A 1 100 ? 18.347 -6.307 -14.737 1.00 97.31 100 GLN A N 1
ATOM 824 C CA . GLN A 1 100 ? 19.733 -5.828 -14.656 1.00 97.31 100 GLN A CA 1
ATOM 825 C C . GLN A 1 100 ? 20.476 -5.970 -15.987 1.00 97.31 100 GLN A C 1
ATOM 827 O O . GLN A 1 100 ? 21.264 -5.095 -16.334 1.00 97.31 100 GLN A O 1
ATOM 832 N N . MET A 1 101 ? 20.243 -7.050 -16.735 1.00 98.06 101 MET A N 1
ATOM 833 C CA . MET A 1 101 ? 20.873 -7.268 -18.037 1.00 98.06 101 MET A CA 1
ATOM 834 C C . MET A 1 101 ? 20.411 -6.236 -19.066 1.00 98.06 101 MET A C 1
ATOM 836 O O . MET A 1 101 ? 21.254 -5.707 -19.787 1.00 98.06 101 MET A O 1
ATOM 840 N N . VAL A 1 102 ? 19.120 -5.894 -19.077 1.00 98.00 102 VAL A N 1
ATOM 841 C CA . VAL A 1 102 ? 18.572 -4.800 -19.896 1.00 98.00 102 VAL A CA 1
ATOM 842 C C . VAL A 1 102 ? 19.205 -3.467 -19.520 1.00 98.00 102 VAL A C 1
ATOM 844 O O . VAL A 1 102 ? 19.718 -2.771 -20.392 1.00 98.00 102 VAL A O 1
ATOM 847 N N . ASP A 1 103 ? 19.215 -3.117 -18.231 1.00 96.94 103 ASP A N 1
ATOM 848 C CA . ASP A 1 103 ? 19.781 -1.847 -17.762 1.00 96.94 103 ASP A CA 1
ATOM 849 C C . ASP A 1 103 ? 21.271 -1.725 -18.119 1.00 96.94 103 ASP A C 1
ATOM 851 O O . ASP A 1 103 ? 21.710 -0.682 -18.607 1.00 96.94 103 ASP A O 1
ATOM 855 N N . ASN A 1 104 ? 22.039 -2.805 -17.941 1.00 98.06 104 ASN A N 1
ATOM 856 C CA . ASN A 1 104 ? 23.444 -2.862 -18.336 1.00 98.06 104 ASN A CA 1
ATOM 857 C C . ASN A 1 104 ? 23.603 -2.733 -19.855 1.00 98.06 104 ASN A C 1
ATOM 859 O O . ASN A 1 104 ? 24.418 -1.942 -20.309 1.00 98.06 104 ASN A O 1
ATOM 863 N N . ALA A 1 105 ? 22.814 -3.458 -20.653 1.00 98.06 105 ALA A N 1
ATOM 864 C CA . ALA A 1 105 ? 22.889 -3.375 -22.109 1.00 98.06 105 ALA A CA 1
ATOM 865 C C . ALA A 1 105 ? 22.558 -1.967 -22.627 1.00 98.06 105 ALA A C 1
ATOM 867 O O . ALA A 1 105 ? 23.207 -1.508 -23.563 1.00 98.06 105 ALA A O 1
ATOM 868 N N . ILE A 1 106 ? 21.614 -1.258 -21.997 1.00 97.25 106 ILE A N 1
ATOM 869 C CA . ILE A 1 106 ? 21.314 0.144 -22.322 1.00 97.25 106 ILE A CA 1
ATOM 870 C C . ILE A 1 106 ? 22.477 1.056 -21.952 1.00 97.25 106 ILE A C 1
ATOM 872 O O . ILE A 1 106 ? 22.907 1.862 -22.773 1.00 97.25 106 ILE A O 1
ATOM 876 N N . ARG A 1 107 ? 22.989 0.934 -20.723 1.00 97.44 107 ARG A N 1
ATOM 877 C CA . ARG A 1 107 ? 24.120 1.739 -20.244 1.00 97.44 107 ARG A CA 1
ATOM 878 C C . ARG A 1 107 ? 25.348 1.559 -21.135 1.00 97.44 107 ARG A C 1
ATOM 880 O O . ARG A 1 107 ? 26.021 2.535 -21.440 1.00 97.44 107 ARG A O 1
ATOM 887 N N . ASP A 1 108 ? 25.610 0.326 -21.550 1.00 97.62 108 ASP A N 1
ATOM 888 C CA . ASP A 1 108 ? 26.763 -0.037 -22.371 1.00 97.62 108 ASP A CA 1
ATOM 889 C C . ASP A 1 108 ? 26.503 0.187 -23.882 1.00 97.62 108 ASP A C 1
ATOM 891 O O . ASP A 1 108 ? 27.342 -0.164 -24.705 1.00 97.62 108 ASP A O 1
ATOM 895 N N . GLY A 1 109 ? 25.332 0.710 -24.275 1.00 97.00 109 GLY A N 1
ATOM 896 C CA . GLY A 1 109 ? 24.977 1.011 -25.670 1.00 97.00 109 GLY A CA 1
ATOM 897 C C . GLY A 1 109 ? 24.629 -0.197 -26.554 1.00 97.00 109 GLY A C 1
ATOM 898 O O . GLY A 1 109 ? 24.325 -0.025 -27.731 1.00 97.00 109 GLY A O 1
ATOM 899 N N . ARG A 1 110 ? 24.620 -1.415 -26.001 1.00 97.50 110 ARG A N 1
ATOM 900 C CA . ARG A 1 110 ? 24.269 -2.669 -26.698 1.00 97.50 110 ARG A CA 1
ATOM 901 C C . ARG A 1 110 ? 22.769 -2.828 -26.951 1.00 97.50 110 ARG A C 1
ATOM 903 O O . ARG A 1 110 ? 22.373 -3.660 -27.760 1.00 97.50 110 ARG A O 1
ATOM 910 N N . LEU A 1 111 ? 21.938 -2.065 -26.244 1.00 97.12 111 LEU A N 1
ATOM 911 C CA . LEU A 1 111 ? 20.488 -2.059 -26.400 1.00 97.12 111 LEU A CA 1
ATOM 912 C C . LEU A 1 111 ? 19.969 -0.621 -26.368 1.00 97.12 111 LEU A C 1
ATOM 914 O O . LEU A 1 111 ? 20.257 0.132 -25.444 1.00 97.12 111 LEU A O 1
ATOM 918 N N . GLN A 1 112 ? 19.162 -0.238 -27.350 1.00 96.00 112 GLN A N 1
ATOM 919 C CA . GLN A 1 112 ? 18.564 1.094 -27.400 1.00 96.00 112 GLN A CA 1
ATOM 920 C C . GLN A 1 112 ? 17.089 1.025 -27.025 1.00 96.00 112 GLN A C 1
ATOM 922 O O . GLN A 1 112 ? 16.352 0.175 -27.529 1.00 96.00 112 GLN A O 1
ATOM 927 N N . ARG A 1 113 ? 16.648 1.943 -26.156 1.00 96.38 113 ARG A N 1
ATOM 928 C CA . ARG A 1 113 ? 15.226 2.083 -25.825 1.00 96.38 113 ARG A CA 1
ATOM 929 C C . ARG A 1 113 ? 14.454 2.470 -27.081 1.00 96.38 113 ARG A C 1
ATOM 931 O O . ARG A 1 113 ? 14.817 3.445 -27.731 1.00 96.38 113 ARG A O 1
ATOM 938 N N . GLN A 1 114 ? 13.377 1.750 -27.373 1.00 97.69 114 GLN A N 1
ATOM 939 C CA . GLN A 1 114 ? 12.459 2.110 -28.452 1.00 97.69 114 GLN A CA 1
ATOM 940 C C . GLN A 1 114 ? 11.250 2.883 -27.905 1.00 97.69 114 GLN A C 1
ATOM 942 O O . GLN A 1 114 ? 10.987 2.850 -26.695 1.00 97.69 114 GLN A O 1
ATOM 947 N N . PRO A 1 115 ? 10.504 3.594 -28.769 1.00 98.31 115 PRO A N 1
ATOM 948 C CA . PRO A 1 115 ? 9.199 4.132 -28.415 1.00 98.31 115 PRO A CA 1
ATOM 949 C C . PRO A 1 115 ? 8.246 3.030 -27.943 1.00 98.31 115 PRO A C 1
ATOM 951 O O . PRO A 1 115 ? 8.427 1.848 -28.227 1.00 98.31 115 PRO A O 1
ATOM 954 N N . CYS A 1 116 ? 7.196 3.420 -27.225 1.00 98.25 116 CYS A N 1
ATOM 955 C CA . CYS A 1 116 ? 6.185 2.477 -26.781 1.00 98.25 116 CYS A CA 1
ATOM 956 C C . CYS A 1 116 ? 5.498 1.793 -27.973 1.00 98.25 116 CYS A C 1
ATOM 958 O O . CYS A 1 116 ? 4.847 2.469 -28.763 1.00 98.25 116 CYS A O 1
ATOM 960 N N . GLU A 1 117 ? 5.520 0.462 -28.029 1.00 97.81 117 GLU A N 1
ATOM 961 C CA . GLU A 1 117 ? 4.915 -0.321 -29.121 1.00 97.81 117 GLU A CA 1
ATOM 962 C C . GLU A 1 117 ? 3.404 -0.106 -29.279 1.00 97.81 117 GLU A C 1
ATOM 964 O O . GLU A 1 117 ? 2.862 -0.278 -30.364 1.00 97.81 117 GLU A O 1
ATOM 969 N N . ARG A 1 118 ? 2.702 0.260 -28.197 1.00 96.31 118 ARG A N 1
ATOM 970 C CA . ARG A 1 118 ? 1.241 0.445 -28.216 1.00 96.31 118 ARG A CA 1
ATOM 971 C C . ARG A 1 118 ? 0.794 1.852 -28.592 1.00 96.31 118 ARG A C 1
ATOM 973 O O . ARG A 1 118 ? -0.270 2.004 -29.175 1.00 96.31 118 ARG A O 1
ATOM 980 N N . CYS A 1 119 ? 1.535 2.883 -28.188 1.00 96.94 119 CYS A N 1
ATOM 981 C CA . CYS A 1 119 ? 1.085 4.274 -28.333 1.00 96.94 119 CYS A CA 1
ATOM 982 C C . CYS A 1 119 ? 2.141 5.236 -28.885 1.00 96.94 119 CYS A C 1
ATOM 984 O O . CYS A 1 119 ? 1.896 6.437 -28.927 1.00 96.94 119 CYS A O 1
ATOM 986 N N . GLY A 1 120 ? 3.333 4.752 -29.235 1.00 97.31 120 GLY A N 1
ATOM 987 C CA . GLY A 1 120 ? 4.423 5.564 -29.784 1.00 97.31 120 GLY A CA 1
ATOM 988 C C . GLY A 1 120 ? 5.116 6.501 -28.789 1.00 97.31 120 GLY A C 1
ATOM 989 O O . GLY A 1 120 ? 6.073 7.171 -29.156 1.00 97.31 120 GLY A O 1
ATOM 990 N N . SER A 1 121 ? 4.687 6.560 -27.521 1.00 96.75 121 SER A N 1
ATOM 991 C CA . SER A 1 121 ? 5.320 7.427 -26.516 1.00 96.75 121 SER A CA 1
ATOM 992 C C . SER A 1 121 ? 6.806 7.107 -26.349 1.00 96.75 121 SER A C 1
ATOM 994 O O . SER A 1 121 ? 7.156 5.978 -26.013 1.00 96.75 121 SER A O 1
ATOM 996 N N . THR A 1 122 ? 7.664 8.117 -26.466 1.00 96.31 122 THR A N 1
ATOM 997 C CA . THR A 1 122 ? 9.110 8.045 -26.178 1.00 96.31 122 THR A CA 1
ATOM 998 C C . THR A 1 122 ? 9.446 8.393 -24.725 1.00 96.31 122 THR A C 1
ATOM 1000 O O . THR A 1 122 ? 10.572 8.217 -24.264 1.00 96.31 122 THR A O 1
ATOM 1003 N N . VAL A 1 123 ? 8.458 8.859 -23.959 1.00 94.25 123 VAL A N 1
ATOM 1004 C CA . VAL A 1 123 ? 8.637 9.286 -22.571 1.00 94.25 123 VAL A CA 1
ATOM 1005 C C . VAL A 1 123 ? 8.538 8.093 -21.621 1.00 94.25 123 VAL A C 1
ATOM 1007 O O . VAL A 1 123 ? 7.547 7.358 -21.625 1.00 94.25 123 VAL A O 1
ATOM 1010 N N . ARG A 1 124 ? 9.552 7.940 -20.754 1.00 93.44 124 ARG A N 1
ATOM 1011 C CA . ARG A 1 124 ? 9.603 6.952 -19.656 1.00 93.44 124 ARG A CA 1
ATOM 1012 C C . ARG A 1 124 ? 9.270 5.518 -20.093 1.00 93.44 124 ARG A C 1
ATOM 1014 O O . ARG A 1 124 ? 8.525 4.814 -19.415 1.00 93.44 124 ARG A O 1
ATOM 1021 N N . VAL A 1 125 ? 9.815 5.080 -21.222 1.00 96.31 125 VAL A N 1
ATOM 1022 C CA . VAL A 1 125 ? 9.569 3.732 -21.751 1.00 96.31 125 VAL A CA 1
ATOM 1023 C C . VAL A 1 125 ? 10.370 2.697 -20.965 1.00 96.31 125 VAL A C 1
ATOM 1025 O O . VAL A 1 125 ? 11.553 2.900 -20.687 1.00 96.31 125 VAL A O 1
ATOM 1028 N N . HIS A 1 126 ? 9.725 1.604 -20.568 1.00 94.62 126 HIS A N 1
ATOM 1029 C CA . HIS A 1 126 ? 10.314 0.499 -19.811 1.00 94.62 126 HIS A CA 1
ATOM 1030 C C . HIS A 1 126 ? 10.395 -0.758 -20.689 1.00 94.62 126 HIS A C 1
ATOM 1032 O O . HIS A 1 126 ? 9.540 -0.947 -21.552 1.00 94.62 126 HIS A O 1
ATOM 1038 N N . GLY A 1 127 ? 11.378 -1.625 -20.431 1.00 95.88 127 GLY A N 1
ATOM 1039 C CA . GLY A 1 127 ? 11.427 -2.966 -21.016 1.00 95.88 127 GLY A CA 1
ATOM 1040 C C . GLY A 1 127 ? 10.512 -3.924 -20.251 1.00 95.88 127 GLY A C 1
ATOM 1041 O O . GLY A 1 127 ? 10.777 -4.249 -19.090 1.00 95.88 127 GLY A O 1
ATOM 1042 N N . HIS A 1 128 ? 9.418 -4.343 -20.876 1.00 96.50 128 HIS A N 1
ATOM 1043 C CA . HIS A 1 128 ? 8.578 -5.439 -20.410 1.00 96.50 128 HIS A CA 1
ATOM 1044 C C . HIS A 1 128 ? 9.192 -6.766 -20.858 1.00 96.50 128 HIS A C 1
ATOM 1046 O O . HIS A 1 128 ? 9.621 -6.885 -21.999 1.00 96.50 128 HIS A O 1
ATOM 1052 N N . HIS A 1 129 ? 9.240 -7.743 -19.959 1.00 96.12 129 HIS A N 1
ATOM 1053 C CA . HIS A 1 129 ? 9.755 -9.074 -20.263 1.00 96.12 129 HIS A CA 1
ATOM 1054 C C . HIS A 1 129 ? 8.569 -10.034 -20.336 1.00 96.12 129 HIS A C 1
ATOM 1056 O O . HIS A 1 129 ? 7.961 -10.300 -19.296 1.00 96.12 129 HIS A O 1
ATOM 1062 N N . ASP A 1 130 ? 8.258 -10.547 -21.527 1.00 94.19 130 ASP A N 1
ATOM 1063 C CA . ASP A 1 130 ? 7.293 -11.644 -21.678 1.00 94.19 130 ASP A CA 1
ATOM 1064 C C . ASP A 1 130 ? 7.932 -12.982 -21.258 1.00 94.19 130 ASP A C 1
ATOM 1066 O O . ASP A 1 130 ? 7.291 -13.805 -20.608 1.00 94.19 130 ASP A O 1
ATOM 1070 N N . ASP A 1 131 ? 9.229 -13.157 -21.545 1.00 95.50 131 ASP A N 1
ATOM 1071 C CA . ASP A 1 131 ? 10.044 -14.289 -21.100 1.00 95.50 131 ASP A CA 1
ATOM 1072 C C . ASP A 1 131 ? 11.314 -13.801 -20.385 1.00 95.50 131 ASP A C 1
ATOM 1074 O O . ASP A 1 131 ? 12.217 -13.204 -20.972 1.00 95.50 131 ASP A O 1
ATOM 1078 N N . TYR A 1 132 ? 11.411 -14.085 -19.087 1.00 95.56 132 TYR A N 1
ATOM 1079 C CA . TYR A 1 132 ? 12.562 -13.683 -18.281 1.00 95.56 132 TYR A CA 1
ATOM 1080 C C . TYR A 1 132 ? 13.836 -14.510 -18.550 1.00 95.56 132 TYR A C 1
ATOM 1082 O O . TYR A 1 132 ? 14.902 -14.110 -18.080 1.00 95.56 132 TYR A O 1
ATOM 1090 N N . TYR A 1 133 ? 13.763 -15.625 -19.291 1.00 96.25 133 TYR A N 1
ATOM 1091 C CA . TYR A 1 133 ? 14.939 -16.375 -19.762 1.00 96.25 133 TYR A CA 1
ATOM 1092 C C . TYR A 1 133 ? 15.579 -15.760 -21.009 1.00 96.25 133 TYR A C 1
ATOM 1094 O O . TYR A 1 133 ? 16.725 -16.079 -21.329 1.00 96.25 133 TYR A O 1
ATOM 1102 N N . LYS A 1 134 ? 14.881 -14.830 -21.670 1.00 96.31 134 LYS A N 1
ATOM 1103 C CA . LYS A 1 134 ? 15.375 -14.062 -22.814 1.00 96.31 134 LYS A CA 1
ATOM 1104 C C . LYS A 1 134 ? 15.508 -12.586 -22.443 1.00 96.31 134 LYS A C 1
ATOM 1106 O O . LYS A 1 134 ? 14.758 -11.735 -22.909 1.00 96.31 134 LYS A O 1
ATOM 1111 N N . PRO A 1 135 ? 16.471 -12.244 -21.577 1.00 95.81 135 PRO A N 1
ATOM 1112 C CA . PRO A 1 135 ? 16.480 -10.974 -20.865 1.00 95.81 135 PRO A CA 1
ATOM 1113 C C . PRO A 1 135 ? 16.611 -9.745 -21.767 1.00 95.81 135 PRO A C 1
ATOM 1115 O O . PRO A 1 135 ? 16.203 -8.671 -21.361 1.00 95.81 135 PRO A O 1
ATOM 1118 N N . LEU A 1 136 ? 17.178 -9.87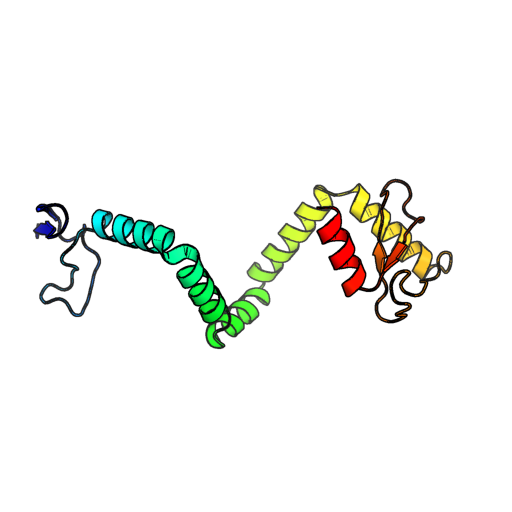0 -22.970 1.00 96.88 136 LEU A N 1
ATOM 1119 C CA . LEU A 1 136 ? 17.317 -8.747 -23.905 1.00 96.88 136 LEU A CA 1
ATOM 1120 C C . LEU A 1 136 ? 16.163 -8.659 -24.920 1.00 96.88 136 LEU A C 1
ATOM 1122 O O . LEU A 1 136 ? 16.046 -7.644 -25.604 1.00 96.88 136 LEU A O 1
ATOM 1126 N N . GLU A 1 137 ? 15.294 -9.673 -24.988 1.00 97.12 137 GLU A N 1
ATOM 1127 C CA . GLU A 1 137 ? 14.064 -9.660 -25.788 1.00 97.12 137 GLU A CA 1
ATOM 1128 C C . GLU A 1 137 ? 12.950 -8.988 -24.976 1.00 97.12 137 GLU A C 1
ATOM 1130 O O . GLU A 1 137 ? 12.069 -9.634 -24.411 1.00 97.12 137 GLU A O 1
ATOM 1135 N N . VAL A 1 138 ? 13.029 -7.660 -24.869 1.00 97.00 138 VAL A N 1
ATOM 1136 C CA . VAL A 1 138 ? 12.029 -6.856 -24.161 1.00 97.00 138 VAL A CA 1
ATOM 1137 C C . VAL A 1 138 ? 11.123 -6.098 -25.108 1.00 97.00 138 VAL A C 1
ATOM 1139 O O . VAL A 1 138 ? 11.562 -5.560 -26.123 1.00 97.00 138 VAL A O 1
ATOM 1142 N N . ARG A 1 139 ? 9.865 -5.961 -24.695 1.00 97.00 139 ARG A N 1
ATOM 1143 C CA . ARG A 1 139 ? 8.912 -5.055 -25.323 1.00 97.00 139 ARG A CA 1
ATOM 1144 C C . ARG A 1 139 ? 9.006 -3.672 -24.725 1.00 97.00 139 ARG A C 1
ATOM 1146 O O . ARG A 1 139 ? 9.021 -3.509 -23.502 1.00 97.00 139 ARG A O 1
ATOM 1153 N N . TRP A 1 140 ? 9.007 -2.651 -25.562 1.00 97.94 140 TRP A N 1
ATOM 1154 C CA . TRP A 1 140 ? 9.114 -1.276 -25.090 1.00 97.94 140 TRP A CA 1
ATOM 1155 C C . TRP A 1 140 ? 7.729 -0.709 -24.812 1.00 97.94 140 TRP A C 1
ATOM 1157 O O . TRP A 1 140 ? 6.928 -0.497 -25.720 1.00 97.94 140 TRP A O 1
ATOM 1167 N N . LEU A 1 141 ? 7.417 -0.458 -23.538 1.00 97.62 141 LEU A N 1
ATOM 1168 C CA . LEU A 1 141 ? 6.103 0.030 -23.117 1.00 97.62 141 LEU A CA 1
ATOM 1169 C C . LEU A 1 141 ? 6.211 1.232 -22.178 1.00 97.62 141 LEU A C 1
ATOM 1171 O O . LEU A 1 141 ? 6.972 1.232 -21.210 1.00 97.62 141 LEU A O 1
ATOM 1175 N N . CYS A 1 142 ? 5.406 2.267 -22.432 1.00 97.31 142 CYS A N 1
ATOM 1176 C CA . CYS A 1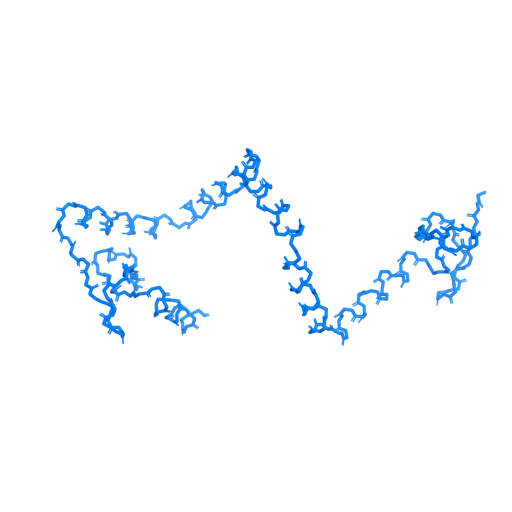 142 ? 5.236 3.355 -21.474 1.00 97.31 142 CYS A CA 1
ATOM 1177 C C . CYS A 1 142 ? 4.514 2.838 -20.210 1.00 97.31 142 CYS A C 1
ATOM 1179 O O . CYS A 1 142 ? 3.830 1.810 -20.261 1.00 97.31 142 CYS A O 1
ATOM 1181 N N . PRO A 1 143 ? 4.582 3.540 -19.064 1.00 96.25 143 PRO A N 1
ATOM 1182 C CA . PRO A 1 143 ? 4.056 3.018 -17.802 1.00 96.25 143 PRO A CA 1
ATOM 1183 C C . PRO A 1 143 ? 2.541 2.760 -17.817 1.00 96.25 143 PRO A C 1
ATOM 1185 O O . PRO A 1 143 ? 2.063 1.883 -17.097 1.00 96.25 143 PRO A O 1
ATOM 1188 N N . LYS A 1 144 ? 1.784 3.510 -18.633 1.00 95.88 144 LYS A N 1
ATOM 1189 C CA . LYS A 1 144 ? 0.341 3.303 -18.830 1.00 95.88 144 LYS A CA 1
ATOM 1190 C C . LYS A 1 144 ? 0.086 1.960 -19.517 1.00 95.88 144 LYS A C 1
ATOM 1192 O O . LYS A 1 144 ? -0.539 1.086 -18.923 1.00 95.88 144 LYS A O 1
ATOM 1197 N N . CYS A 1 145 ? 0.648 1.785 -20.710 1.00 96.75 145 CYS A N 1
ATOM 1198 C CA . CYS A 1 145 ? 0.489 0.581 -21.521 1.00 96.75 145 CYS A CA 1
ATOM 1199 C C . CYS A 1 145 ? 1.065 -0.670 -20.845 1.00 96.75 145 CYS A C 1
ATOM 1201 O O . CYS A 1 145 ? 0.488 -1.747 -20.952 1.00 96.75 145 CYS A O 1
ATOM 1203 N N . HIS A 1 146 ? 2.160 -0.526 -20.094 1.00 95.56 146 HIS A N 1
ATOM 1204 C CA . HIS A 1 146 ? 2.758 -1.618 -19.329 1.00 95.56 146 HIS A CA 1
ATOM 1205 C C . HIS A 1 146 ? 1.825 -2.109 -18.208 1.00 95.56 146 HIS A C 1
ATOM 1207 O O . HIS A 1 146 ? 1.641 -3.310 -18.029 1.00 95.56 146 HIS A O 1
ATOM 1213 N N . ARG A 1 147 ? 1.175 -1.192 -17.475 1.00 94.56 147 ARG A N 1
ATOM 1214 C CA . ARG A 1 147 ? 0.194 -1.561 -16.441 1.00 94.56 147 ARG A CA 1
ATOM 1215 C C . ARG A 1 147 ? -1.052 -2.209 -17.040 1.00 94.56 147 ARG A C 1
ATOM 1217 O O . ARG A 1 147 ? -1.592 -3.135 -16.448 1.00 94.56 147 ARG A O 1
ATOM 1224 N N . GLU A 1 148 ? -1.526 -1.699 -18.173 1.00 94.94 148 GLU A N 1
ATOM 1225 C CA . GLU A 1 148 ? -2.663 -2.279 -18.897 1.00 94.94 148 GLU A CA 1
ATOM 1226 C C . GLU A 1 148 ? -2.364 -3.705 -19.357 1.00 94.94 148 GLU A C 1
ATOM 1228 O O . GLU A 1 148 ? -3.224 -4.565 -19.215 1.00 94.94 148 GLU A O 1
ATOM 1233 N N . LEU A 1 149 ? -1.145 -3.969 -19.841 1.00 93.44 149 LEU A N 1
ATOM 1234 C CA . LEU A 1 149 ? -0.716 -5.318 -20.204 1.00 93.44 149 LEU A CA 1
ATOM 1235 C C . LEU A 1 149 ? -0.745 -6.274 -19.001 1.00 93.44 149 LEU A C 1
ATOM 1237 O O . LEU A 1 149 ? -1.342 -7.339 -19.107 1.00 93.44 149 LEU A O 1
ATOM 1241 N N . HIS A 1 150 ? -0.186 -5.883 -17.849 1.00 90.56 150 HIS A N 1
ATOM 1242 C CA . HIS A 1 150 ? -0.252 -6.721 -16.643 1.00 90.56 150 HIS A CA 1
ATOM 1243 C C . HIS A 1 150 ? -1.693 -7.014 -16.213 1.00 90.56 150 HIS A C 1
ATOM 1245 O O . HIS A 1 150 ? -2.029 -8.161 -15.972 1.00 90.56 150 HIS A O 1
ATOM 1251 N N . LYS A 1 151 ? -2.586 -6.017 -16.242 1.00 90.75 151 LYS A N 1
ATOM 1252 C CA . LYS A 1 151 ? -4.011 -6.232 -15.937 1.00 90.75 151 LYS A CA 1
ATOM 1253 C C . LYS A 1 151 ? -4.726 -7.206 -16.878 1.00 90.75 151 LYS A C 1
ATOM 1255 O O . LYS A 1 151 ? -5.763 -7.723 -16.496 1.00 90.75 151 LYS A O 1
ATOM 1260 N N . SER A 1 152 ? -4.257 -7.358 -18.117 1.00 83.50 152 SER A N 1
ATOM 1261 C CA . SER A 1 152 ? -4.858 -8.282 -19.089 1.00 83.50 152 SER A CA 1
ATOM 1262 C C . SER A 1 152 ? -4.302 -9.705 -19.009 1.00 83.50 152 SER A C 1
ATOM 1264 O O . SER A 1 152 ? -4.862 -10.592 -19.642 1.00 83.50 152 SER A O 1
ATOM 1266 N N . LEU A 1 153 ? -3.189 -9.902 -18.294 1.00 74.19 153 LEU A N 1
ATOM 1267 C CA . LEU A 1 153 ? -2.482 -11.181 -18.183 1.00 74.19 153 LEU A CA 1
ATOM 1268 C C . LEU A 1 153 ? -2.515 -11.777 -16.763 1.00 74.19 153 LEU A C 1
ATOM 1270 O O . LEU A 1 153 ? -2.256 -12.970 -16.624 1.00 74.19 153 LEU A O 1
ATOM 1274 N N . ASP A 1 154 ? -2.795 -10.956 -15.746 1.00 52.72 154 ASP A N 1
ATOM 1275 C CA . ASP A 1 154 ? -2.996 -11.343 -14.339 1.00 52.72 154 ASP A CA 1
ATOM 1276 C C . ASP A 1 154 ? -4.471 -11.679 -14.050 1.00 52.72 154 ASP A C 1
ATOM 1278 O O . ASP A 1 154 ? -4.710 -12.627 -13.267 1.00 52.72 154 ASP A O 1
#

pLDDT: mean 96.1, std 5.01, range [52.72, 98.5]

Foldseek 3Di:
DDWAQQPPPRDIGHQVQFDQQCPDPVRTDSHGPVVVVVVVVVCCVVCVVVVVVVVVVVCPPPVNVVVLVVCCPDPVVVVVVVVVVVVVCVVCVLQVVLQVVCVVCCVVVVADAAAQPPPRHPPQWDFDCPDSVCSRPTHTHHPVVNVVVVVVVD